Protein AF-S4PZP2-F1 (afdb_monomer)

Sequence (97 aa):
MLDDMKSESSYTSSEDSCGGGEHHAVLSYEQVRRLNDVMDEVVSIHGRGNFPTLHVRLRELVAGVRARLEAAQSEGGAGISVRDVRLNGGAASHVLT

Foldseek 3Di:
DDDDDPDDDDPPPDDDDDDDPPPDDDADPQLVVLVVVQQQAFDWDPDDDPDHIDTDGNVVVVVVLQCQQCDDVVVVRNVHHDDDDDDDDPSNVVSRD

Mean predicted aligned error: 11.1 Å

Organism: NCBI:txid116150

Radius of gyration: 21.27 Å; Cα contacts (8 Å, |Δi|>4): 69; chains: 1; bounding box: 43×37×68 Å

Solvent-accessible surface area (backbone atoms only — not comparable to full-atom values): 6326 Å² total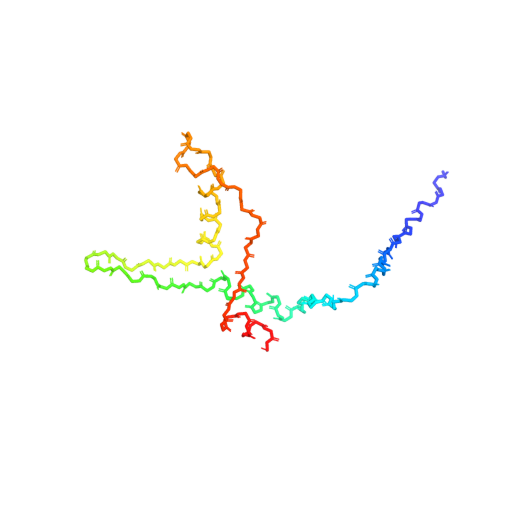; per-residue (Å²): 132,90,76,81,87,78,80,77,82,77,81,78,80,81,86,79,90,73,95,67,81,77,91,73,78,83,75,50,72,70,31,49,50,44,44,49,51,61,35,62,40,74,45,77,47,78,39,77,82,91,45,70,66,44,78,42,32,50,53,58,53,53,51,53,50,50,51,39,33,46,31,47,56,92,77,76,23,65,54,41,85,77,90,80,87,82,82,60,69,70,63,41,54,56,29,75,103

Nearest PDB structures (foldseek):
  6jyj-assembly3_C  TM=9.777E-01  e=6.770E-05  Xenopus tropicalis
  6jyj-assembly1_A  TM=9.805E-01  e=8.911E-05  Xenopus tropicalis
  6jyj-assembly2_B  TM=9.742E-01  e=8.911E-05  Xenopus tropicalis
  7cqz-assembly1_A  TM=9.660E-01  e=4.040E-04  Mus musculus
  8exf-assembly1_A  TM=9.330E-01  e=3.772E-04  Homo sapiens

Structure (mmCIF, N/CA/C/O backbone):
data_AF-S4PZP2-F1
#
_entry.id   AF-S4PZP2-F1
#
loop_
_atom_site.group_PDB
_atom_site.id
_atom_site.type_symbol
_atom_site.label_atom_id
_atom_site.label_alt_id
_atom_site.label_comp_id
_atom_site.label_asym_id
_atom_site.label_entity_id
_atom_site.label_seq_id
_atom_site.pdbx_PDB_ins_code
_atom_site.Cartn_x
_atom_site.Cartn_y
_atom_site.Cartn_z
_atom_site.occupancy
_atom_site.B_iso_or_equiv
_atom_site.auth_seq_id
_atom_site.auth_comp_id
_atom_site.auth_asym_id
_atom_site.auth_atom_id
_atom_site.pdbx_PDB_model_num
ATOM 1 N N . MET A 1 1 ? -30.279 -18.546 -40.961 1.00 43.59 1 MET A N 1
ATOM 2 C CA . MET A 1 1 ? -29.073 -18.022 -41.624 1.00 43.59 1 MET A CA 1
ATOM 3 C C . MET A 1 1 ? -29.011 -16.573 -41.157 1.00 43.59 1 MET A C 1
ATOM 5 O O . MET A 1 1 ? -29.768 -15.775 -41.677 1.00 43.59 1 MET A O 1
ATOM 9 N N . LEU A 1 2 ? -28.518 -16.226 -39.959 1.00 46.59 2 LEU A N 1
ATOM 10 C CA . LEU A 1 2 ? -27.225 -16.551 -39.339 1.00 46.59 2 LEU A CA 1
ATOM 11 C C . LEU A 1 2 ? -26.103 -16.368 -40.355 1.00 46.59 2 LEU A C 1
ATOM 13 O O . LEU A 1 2 ? -25.544 -17.349 -40.821 1.00 46.59 2 LEU A O 1
ATOM 17 N N . ASP A 1 3 ? -25.874 -15.107 -40.704 1.00 48.66 3 ASP A N 1
ATOM 18 C CA . ASP A 1 3 ? -24.637 -14.651 -41.318 1.00 48.66 3 ASP A CA 1
ATOM 19 C C . ASP A 1 3 ? -23.975 -13.659 -40.359 1.00 48.66 3 ASP A C 1
ATOM 21 O O . ASP A 1 3 ? -24.625 -12.842 -39.699 1.00 48.66 3 ASP A O 1
ATOM 25 N N . ASP A 1 4 ? -22.678 -13.868 -40.219 1.00 53.09 4 ASP A N 1
ATOM 26 C CA . ASP A 1 4 ? -21.846 -13.634 -39.056 1.00 53.09 4 ASP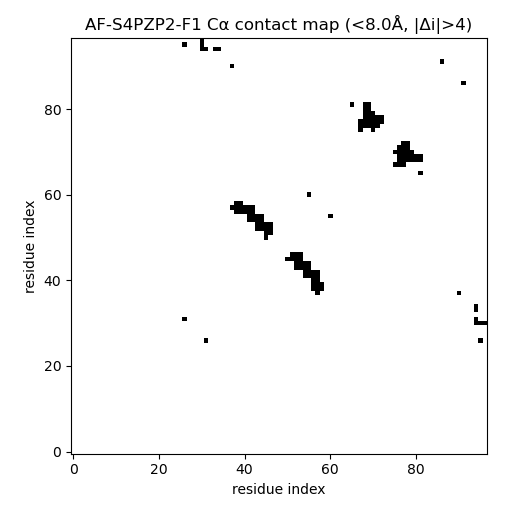 A CA 1
ATOM 27 C C . ASP A 1 4 ? -21.649 -12.174 -38.633 1.00 53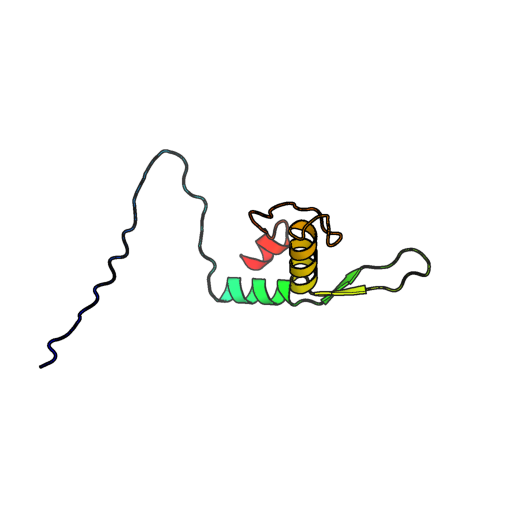.09 4 ASP A C 1
ATOM 29 O O . ASP A 1 4 ? -21.246 -11.296 -39.397 1.00 53.09 4 ASP A O 1
ATOM 33 N N . MET A 1 5 ? -21.812 -11.957 -37.328 1.00 57.34 5 MET A N 1
ATOM 34 C CA . MET A 1 5 ? -21.345 -10.779 -36.611 1.00 57.34 5 MET A CA 1
ATOM 35 C C . MET A 1 5 ? -19.817 -10.844 -36.479 1.00 57.34 5 MET A C 1
ATOM 37 O O . MET A 1 5 ? -19.285 -11.376 -35.506 1.00 57.34 5 MET A O 1
ATOM 41 N N . LYS A 1 6 ? -19.092 -10.297 -37.460 1.00 45.56 6 LYS A N 1
ATOM 42 C CA . LYS A 1 6 ? -17.674 -9.955 -37.285 1.00 45.56 6 LYS A CA 1
ATOM 43 C C . LYS A 1 6 ? -17.575 -8.638 -36.518 1.00 45.56 6 LYS A C 1
ATOM 45 O O . LYS A 1 6 ? -17.685 -7.557 -37.085 1.00 45.56 6 LYS A O 1
ATOM 50 N N . SER A 1 7 ? -17.383 -8.742 -35.208 1.00 55.34 7 SER A N 1
ATOM 51 C CA . SER A 1 7 ? -16.953 -7.625 -34.369 1.00 55.34 7 SER A CA 1
ATOM 52 C C . SER A 1 7 ? -15.473 -7.348 -34.632 1.00 55.34 7 SER A C 1
ATOM 54 O O . SER A 1 7 ? -14.602 -8.023 -34.090 1.00 55.34 7 SER A O 1
ATOM 56 N N . GLU A 1 8 ? -15.179 -6.366 -35.478 1.00 45.31 8 GLU A N 1
ATOM 57 C CA . GLU A 1 8 ? -13.849 -5.761 -35.534 1.00 45.31 8 GLU A CA 1
ATOM 58 C C . GLU A 1 8 ? -13.719 -4.787 -34.358 1.00 45.31 8 GLU A C 1
ATOM 60 O O . GLU A 1 8 ? -14.364 -3.740 -34.315 1.00 45.31 8 GLU A O 1
ATOM 65 N N . SER A 1 9 ? -12.914 -5.148 -33.358 1.00 44.31 9 SER A N 1
ATOM 66 C CA . SER A 1 9 ? -12.529 -4.225 -32.294 1.00 44.31 9 SER A CA 1
ATOM 67 C C . SER A 1 9 ? -11.529 -3.215 -32.857 1.00 44.31 9 SER A C 1
ATOM 69 O O . SER A 1 9 ? -10.344 -3.529 -32.998 1.00 44.31 9 SER A O 1
ATOM 71 N N . SER A 1 10 ? -11.972 -1.999 -33.178 1.00 51.88 10 SER A N 1
ATOM 72 C CA . SER A 1 10 ? -11.040 -0.909 -33.458 1.00 51.88 10 SER A CA 1
ATOM 73 C C . SER A 1 10 ? -10.479 -0.391 -32.133 1.00 51.88 10 SER A C 1
ATOM 75 O O . SER A 1 10 ? -11.152 0.343 -31.407 1.00 51.88 10 SER A O 1
ATOM 77 N N . TYR A 1 11 ? -9.245 -0.768 -31.805 1.00 46.50 11 TYR A N 1
ATOM 78 C CA . TYR A 1 11 ? -8.456 -0.014 -30.836 1.00 46.50 11 TYR A CA 1
ATOM 79 C C . TYR A 1 11 ? -8.103 1.322 -31.484 1.00 46.50 11 TYR A C 1
ATOM 81 O O . TYR A 1 11 ? -7.224 1.401 -32.339 1.00 46.50 11 TYR A O 1
ATOM 89 N N . THR A 1 12 ? -8.835 2.370 -31.120 1.00 43.03 12 THR A N 1
ATOM 90 C CA . THR A 1 12 ? -8.481 3.732 -31.500 1.00 43.03 12 THR A CA 1
ATOM 91 C C . THR A 1 12 ? -7.398 4.206 -30.535 1.00 43.03 12 THR A C 1
ATOM 93 O O . THR A 1 12 ? -7.694 4.608 -29.410 1.00 43.03 12 THR A O 1
ATOM 96 N N . SER A 1 13 ? -6.134 4.121 -30.947 1.00 53.06 13 SER A N 1
ATOM 97 C CA . SER A 1 13 ? -5.062 4.867 -30.290 1.00 53.06 13 SER A CA 1
ATOM 98 C C . SER A 1 13 ? -5.238 6.333 -30.663 1.00 53.06 13 SER A C 1
ATOM 100 O O . SER A 1 13 ? -4.937 6.736 -31.784 1.00 53.06 13 SER A O 1
ATOM 102 N N . SER A 1 14 ? -5.806 7.114 -29.750 1.00 58.91 14 SER A N 1
ATOM 103 C CA . SER A 1 14 ? -5.900 8.561 -29.898 1.00 58.91 14 SER A CA 1
ATOM 104 C C . SER A 1 14 ? -4.511 9.156 -29.677 1.00 58.91 14 SER A C 1
ATOM 106 O O . SER A 1 14 ? -4.069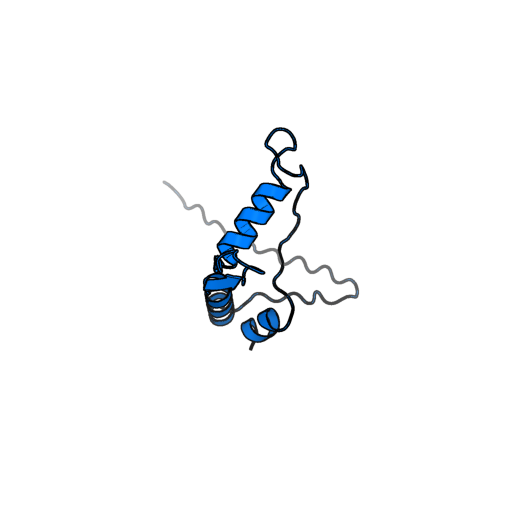 9.298 -28.541 1.00 58.91 14 SER A O 1
ATOM 108 N N . GLU A 1 15 ? -3.804 9.463 -30.762 1.00 56.00 15 GLU A N 1
ATOM 109 C CA . GLU A 1 15 ? -2.588 10.271 -30.715 1.00 56.00 15 GLU A CA 1
ATOM 110 C C . GLU A 1 15 ? -2.987 11.742 -30.535 1.00 56.00 15 GLU A C 1
ATOM 112 O O . GLU A 1 15 ? -3.304 12.430 -31.503 1.00 56.00 15 GLU A O 1
ATOM 117 N N . ASP A 1 16 ? -2.985 12.221 -29.290 1.00 50.22 16 ASP A N 1
ATOM 118 C CA . ASP A 1 16 ? -2.986 13.654 -28.992 1.00 50.22 16 ASP A CA 1
ATOM 119 C C . ASP A 1 16 ? -1.579 14.039 -28.520 1.00 50.22 16 ASP A C 1
ATOM 121 O O . ASP A 1 16 ? -1.144 13.701 -27.419 1.00 50.22 16 ASP A O 1
ATOM 125 N N . SER A 1 17 ? -0.811 14.674 -29.407 1.00 56.53 17 SER A N 1
ATOM 126 C CA . SER A 1 17 ? 0.547 15.129 -29.116 1.00 56.53 17 SER A CA 1
ATOM 127 C C . SER A 1 17 ? 0.523 16.605 -28.742 1.00 56.53 17 SER A C 1
ATOM 129 O O . SER A 1 17 ? 0.470 17.488 -29.598 1.00 56.53 17 SER A O 1
ATOM 131 N N . CYS A 1 18 ? 0.618 16.871 -27.443 1.00 48.78 18 CYS A N 1
ATOM 132 C CA . CYS A 1 18 ? 0.934 18.186 -26.905 1.00 48.78 18 CYS A CA 1
ATOM 133 C C . CYS A 1 18 ? 1.984 18.064 -25.784 1.00 48.78 18 CYS A C 1
ATOM 135 O O . CYS A 1 18 ? 1.674 17.882 -24.617 1.00 48.78 18 CYS A O 1
ATOM 137 N N . GLY A 1 19 ? 3.263 18.161 -26.170 1.00 49.28 19 GLY A N 1
ATOM 138 C CA . GLY A 1 19 ? 4.368 18.685 -25.350 1.00 49.28 19 GLY A CA 1
ATOM 139 C C . GLY A 1 19 ? 4.430 18.299 -23.866 1.00 49.28 19 GLY A C 1
ATOM 140 O O . GLY A 1 19 ? 4.431 19.177 -23.011 1.00 49.28 19 GLY A O 1
ATOM 141 N N . GLY A 1 20 ? 4.558 17.008 -23.572 1.00 48.44 20 GLY A N 1
ATOM 142 C CA . GLY A 1 20 ? 4.839 16.468 -22.242 1.00 48.44 20 GLY A CA 1
ATOM 143 C C . GLY A 1 20 ? 4.634 14.965 -22.295 1.00 48.44 20 GLY A C 1
ATOM 144 O O . GLY A 1 20 ? 3.513 14.511 -22.125 1.00 48.44 20 GLY A O 1
ATOM 145 N N . GLY A 1 21 ? 5.676 14.205 -22.649 1.00 53.78 21 GLY A N 1
ATOM 146 C CA . GLY A 1 21 ? 5.550 12.764 -22.870 1.00 53.78 21 GLY A CA 1
ATOM 147 C C . GLY A 1 21 ? 4.835 12.100 -21.698 1.00 53.78 21 GLY A C 1
ATOM 148 O O . GLY A 1 21 ? 5.239 12.277 -20.549 1.00 53.78 21 GLY A O 1
ATOM 149 N N . GLU A 1 22 ? 3.759 11.371 -21.980 1.00 61.25 22 GLU A N 1
ATOM 150 C CA . GLU A 1 22 ? 3.095 10.565 -20.969 1.00 61.25 22 GLU A CA 1
ATOM 151 C C . GLU A 1 22 ? 4.121 9.555 -20.446 1.00 61.25 22 GLU A C 1
ATOM 153 O O . GLU A 1 22 ? 4.467 8.583 -21.116 1.00 61.25 22 GLU A O 1
ATOM 158 N N . HIS A 1 23 ? 4.663 9.800 -19.251 1.00 78.38 23 HIS A N 1
ATOM 159 C CA . HIS A 1 23 ? 5.580 8.890 -18.562 1.00 78.38 23 HIS A CA 1
ATOM 160 C C . HIS A 1 23 ? 4.806 7.694 -17.986 1.00 78.38 23 HIS A C 1
ATOM 162 O O . HIS A 1 23 ? 4.947 7.335 -16.817 1.00 78.38 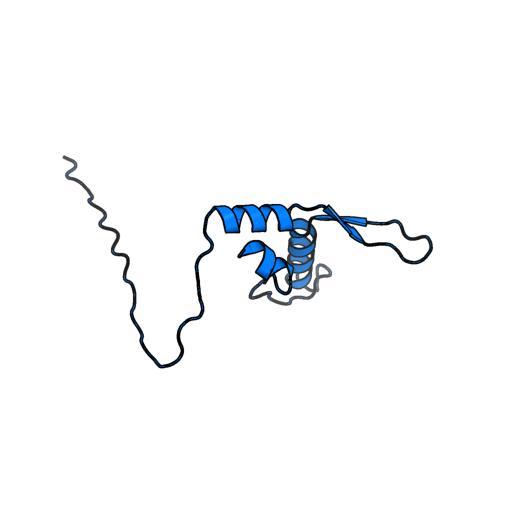23 HIS A O 1
ATOM 168 N N . HIS A 1 24 ? 3.924 7.110 -18.792 1.00 87.88 24 HIS A N 1
ATOM 169 C CA . HIS A 1 24 ? 3.076 5.996 -18.426 1.00 87.88 24 HIS A CA 1
ATOM 170 C C . HIS A 1 24 ? 3.565 4.752 -19.159 1.00 87.88 24 HIS A C 1
ATOM 172 O O . HIS A 1 24 ? 3.769 4.752 -20.369 1.00 87.88 24 HIS A O 1
ATOM 178 N N . ALA A 1 25 ? 3.758 3.679 -18.402 1.00 93.12 25 ALA A N 1
ATOM 179 C CA . ALA A 1 25 ? 4.105 2.371 -18.926 1.00 93.12 25 ALA A CA 1
ATOM 180 C C . ALA A 1 25 ? 3.226 1.320 -18.249 1.00 93.12 25 ALA A C 1
ATOM 182 O O . ALA A 1 25 ? 2.927 1.417 -17.056 1.00 93.12 25 ALA A O 1
ATOM 183 N N . VAL A 1 26 ? 2.815 0.315 -19.018 1.00 96.06 26 VAL A N 1
ATOM 184 C CA . VAL A 1 26 ? 2.084 -0.839 -18.492 1.00 96.06 26 VAL A CA 1
ATOM 185 C C . VAL A 1 26 ? 3.091 -1.844 -17.942 1.00 96.06 26 VAL A C 1
ATOM 187 O O . VAL A 1 26 ? 4.096 -2.137 -18.590 1.00 96.06 26 VAL A O 1
ATOM 190 N N . LEU A 1 27 ? 2.821 -2.373 -16.747 1.00 97.50 27 LEU A N 1
ATOM 191 C CA . LEU A 1 27 ? 3.667 -3.390 -16.127 1.00 97.50 27 LEU A CA 1
ATOM 192 C C . LEU A 1 27 ? 3.628 -4.696 -16.932 1.00 97.50 27 LEU A C 1
ATOM 194 O O . LEU A 1 27 ? 2.560 -5.163 -17.330 1.00 97.50 27 LEU A O 1
ATOM 198 N N . SER A 1 28 ? 4.792 -5.316 -17.122 1.00 98.00 28 SER A N 1
ATOM 199 C CA . SER A 1 28 ? 4.884 -6.678 -17.650 1.00 98.00 28 SER A CA 1
ATOM 200 C C . SER A 1 28 ? 4.334 -7.697 -16.646 1.00 98.00 28 SER A C 1
ATOM 202 O O . SER A 1 28 ? 4.203 -7.405 -15.457 1.00 98.00 28 SER A O 1
ATOM 204 N N . TYR A 1 29 ? 4.056 -8.926 -17.095 1.00 98.19 29 TYR A N 1
ATOM 205 C CA . TYR A 1 29 ? 3.566 -9.985 -16.204 1.00 98.19 29 TYR A CA 1
ATOM 20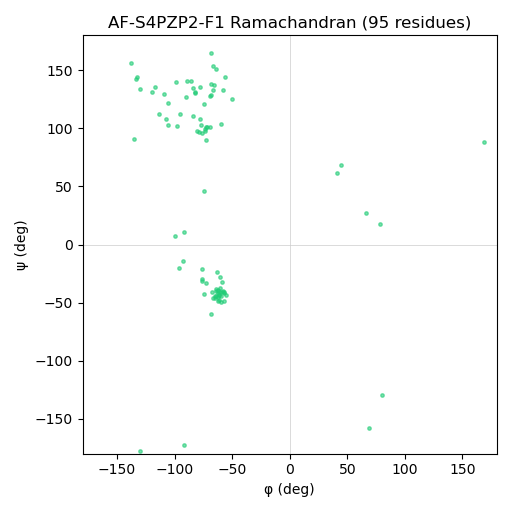6 C C . TYR A 1 29 ? 4.492 -10.228 -15.002 1.00 98.19 29 TYR A C 1
ATOM 208 O O . TYR A 1 29 ? 4.015 -10.311 -13.874 1.00 98.19 29 TYR A O 1
ATOM 216 N N . GLU A 1 30 ? 5.812 -10.272 -15.213 1.00 98.31 30 GLU A N 1
ATOM 217 C CA . GLU A 1 30 ? 6.765 -10.460 -14.111 1.00 98.31 30 GLU A CA 1
ATOM 218 C C . GLU A 1 30 ? 6.735 -9.291 -13.121 1.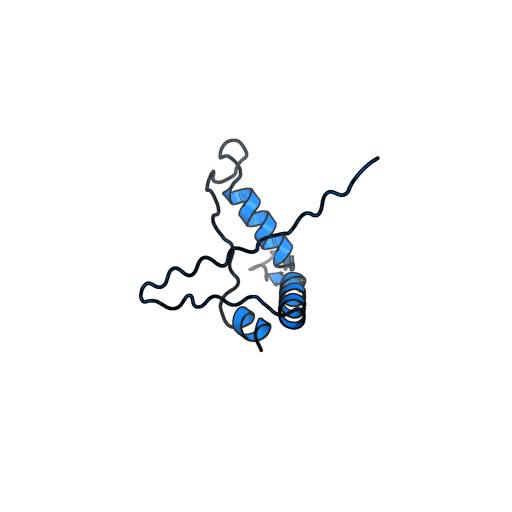00 98.31 30 GLU A C 1
ATOM 220 O O . GLU A 1 30 ? 6.783 -9.508 -11.913 1.00 98.31 30 GLU A O 1
ATOM 225 N N . GLN A 1 31 ? 6.581 -8.055 -13.604 1.00 98.31 31 GLN A N 1
ATOM 226 C CA . GLN A 1 31 ? 6.439 -6.889 -12.730 1.00 98.31 31 GLN A CA 1
ATOM 227 C C . GLN A 1 31 ? 5.111 -6.929 -11.956 1.00 98.31 31 GLN A C 1
ATOM 229 O O . GLN A 1 31 ? 5.090 -6.658 -10.758 1.00 98.31 31 GLN A O 1
ATOM 234 N N . VAL A 1 32 ? 4.006 -7.337 -12.591 1.00 98.25 32 VAL A N 1
ATOM 235 C CA . VAL A 1 32 ? 2.716 -7.545 -11.906 1.00 98.25 32 VAL A CA 1
ATOM 236 C C . VAL A 1 32 ? 2.822 -8.647 -10.851 1.00 98.25 32 VAL A C 1
ATOM 238 O O . VAL A 1 32 ? 2.281 -8.495 -9.757 1.00 98.25 32 VAL A O 1
ATOM 241 N N . ARG A 1 33 ? 3.551 -9.731 -11.134 1.00 98.31 33 ARG A N 1
ATOM 242 C CA . ARG A 1 33 ? 3.789 -10.816 -10.177 1.00 98.31 33 ARG A CA 1
ATOM 243 C C . ARG A 1 33 ? 4.549 -10.315 -8.949 1.00 98.31 33 ARG A C 1
ATOM 245 O O . ARG A 1 33 ? 4.080 -10.518 -7.836 1.00 98.31 33 ARG A O 1
ATOM 252 N N . ARG A 1 34 ? 5.643 -9.570 -9.143 1.00 98.06 34 ARG A N 1
ATOM 253 C CA . ARG A 1 34 ? 6.391 -8.941 -8.037 1.00 98.06 34 ARG A CA 1
ATOM 254 C C . ARG A 1 34 ? 5.531 -7.957 -7.247 1.00 98.06 34 ARG A C 1
ATOM 256 O O . ARG A 1 34 ? 5.590 -7.943 -6.024 1.00 98.06 34 ARG A O 1
ATOM 263 N N . LEU A 1 35 ? 4.707 -7.155 -7.925 1.00 98.25 35 LEU A N 1
ATOM 264 C CA . LEU A 1 35 ? 3.758 -6.261 -7.259 1.00 98.25 35 LEU A CA 1
ATOM 265 C C . LEU A 1 35 ? 2.768 -7.046 -6.390 1.00 98.25 35 LEU A C 1
ATOM 267 O O . LEU A 1 35 ? 2.505 -6.649 -5.257 1.00 98.25 35 LEU A O 1
ATOM 271 N N . ASN A 1 36 ? 2.227 -8.155 -6.899 1.00 97.81 36 ASN A N 1
ATOM 272 C CA . ASN A 1 36 ? 1.340 -9.018 -6.127 1.00 97.81 36 ASN A CA 1
ATOM 273 C C . ASN A 1 36 ? 2.042 -9.593 -4.892 1.00 97.81 36 ASN A C 1
ATOM 275 O O . ASN A 1 36 ? 1.441 -9.578 -3.818 1.00 97.81 36 ASN A O 1
ATOM 279 N N . ASP A 1 37 ? 3.287 -10.049 -5.039 1.00 97.31 37 ASP A N 1
ATOM 280 C CA . ASP A 1 37 ? 4.086 -10.605 -3.944 1.00 97.31 37 ASP A CA 1
ATOM 281 C C . ASP A 1 37 ? 4.307 -9.550 -2.846 1.00 97.31 37 ASP A C 1
ATOM 283 O O . ASP A 1 37 ? 3.986 -9.802 -1.686 1.00 97.31 37 ASP A O 1
ATOM 287 N N . VAL A 1 38 ? 4.706 -8.324 -3.217 1.00 96.88 38 VAL A N 1
ATOM 288 C CA . VAL A 1 38 ? 4.814 -7.183 -2.284 1.00 96.88 38 VAL A CA 1
ATOM 289 C C . V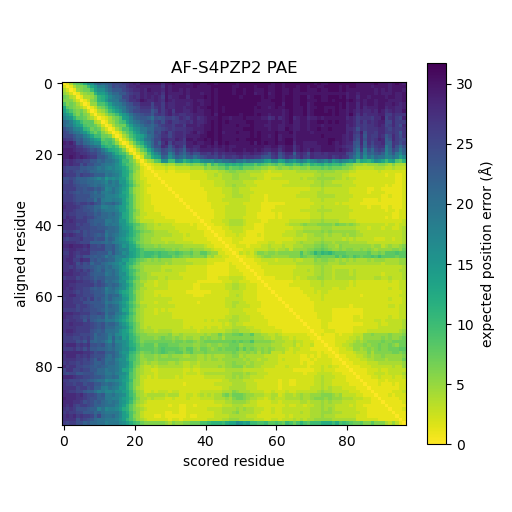AL A 1 38 ? 3.478 -6.906 -1.585 1.00 96.88 38 VAL A C 1
ATOM 291 O O . VAL A 1 38 ? 3.434 -6.646 -0.386 1.00 96.88 38 VAL A O 1
ATOM 294 N N . MET A 1 39 ? 2.361 -6.966 -2.313 1.00 97.56 39 MET A N 1
ATOM 295 C CA . MET A 1 39 ? 1.035 -6.685 -1.755 1.00 97.56 39 MET A CA 1
ATOM 296 C C . MET A 1 39 ? 0.464 -7.828 -0.893 1.00 97.56 39 MET A C 1
ATOM 298 O O . MET A 1 39 ? -0.469 -7.577 -0.123 1.00 97.56 39 MET A O 1
ATOM 302 N N . ASP A 1 40 ? 0.942 -9.072 -1.039 1.00 97.19 40 ASP A N 1
ATOM 303 C CA . ASP A 1 40 ? 0.570 -10.221 -0.183 1.00 97.19 40 ASP A CA 1
ATOM 304 C C . ASP A 1 40 ? 1.514 -10.428 1.000 1.00 97.19 40 ASP A C 1
ATOM 306 O O . ASP A 1 40 ? 1.172 -11.173 1.919 1.00 97.19 40 ASP A O 1
ATOM 310 N N . GLU A 1 41 ? 2.687 -9.796 0.988 1.00 94.50 41 GLU A N 1
ATOM 311 C CA . GLU A 1 41 ? 3.653 -9.920 2.069 1.00 94.50 41 GLU A CA 1
ATOM 312 C C . GLU A 1 41 ? 3.031 -9.490 3.405 1.00 94.50 41 GLU A C 1
ATOM 314 O O . GLU A 1 41 ? 2.369 -8.450 3.524 1.00 94.50 41 GLU A O 1
ATOM 319 N N . VAL A 1 42 ? 3.239 -10.322 4.428 1.00 96.44 42 VAL A N 1
ATOM 320 C CA . VAL A 1 42 ? 2.796 -10.044 5.793 1.00 96.44 42 VAL A CA 1
ATOM 321 C C . VAL A 1 42 ? 3.845 -9.176 6.479 1.00 96.44 42 VAL A C 1
ATOM 323 O O . VAL A 1 42 ? 4.931 -9.643 6.815 1.00 96.44 42 VAL A O 1
ATOM 326 N N . VAL A 1 43 ? 3.490 -7.922 6.744 1.00 95.75 43 VAL A N 1
ATOM 327 C CA . VAL A 1 43 ? 4.343 -6.941 7.418 1.00 95.75 43 VAL A CA 1
ATOM 328 C C . VAL A 1 43 ? 3.977 -6.860 8.899 1.00 95.75 43 VAL A C 1
ATOM 330 O O . VAL A 1 43 ? 2.799 -6.893 9.269 1.00 95.75 43 VAL A O 1
ATOM 333 N N . SER A 1 44 ? 4.987 -6.740 9.763 1.00 97.12 44 SER A N 1
ATOM 334 C CA . SER A 1 44 ? 4.800 -6.530 11.197 1.00 97.12 44 SER A CA 1
ATOM 335 C C . SER A 1 44 ? 4.730 -5.043 11.559 1.00 97.12 44 SER A C 1
ATOM 337 O O . SER A 1 44 ? 5.622 -4.255 11.247 1.00 97.12 44 SER A O 1
ATOM 339 N N . ILE A 1 45 ? 3.676 -4.654 12.275 1.00 96.88 45 ILE A N 1
ATOM 340 C CA . ILE A 1 45 ? 3.542 -3.329 12.889 1.00 96.88 45 ILE A CA 1
ATOM 341 C C . ILE A 1 45 ? 3.716 -3.501 14.393 1.00 96.88 45 ILE A C 1
ATOM 343 O O . ILE A 1 45 ? 2.854 -4.055 15.076 1.00 96.88 45 ILE A O 1
ATOM 347 N N . HIS A 1 46 ? 4.852 -3.041 14.907 1.00 97.31 46 HIS A N 1
ATOM 348 C CA . HIS A 1 46 ? 5.210 -3.201 16.311 1.00 97.31 46 HIS A CA 1
ATOM 349 C C . HIS A 1 46 ? 4.402 -2.245 17.192 1.00 97.31 46 HIS A C 1
ATOM 351 O O . HIS A 1 46 ? 4.475 -1.023 17.041 1.00 97.31 46 HIS A O 1
ATOM 357 N N . GLY A 1 47 ? 3.650 -2.808 18.137 1.00 96.38 47 GLY A N 1
ATOM 358 C CA . GLY A 1 47 ? 2.965 -2.037 19.163 1.00 96.38 47 GLY A CA 1
ATOM 359 C C . GLY A 1 47 ? 3.964 -1.405 20.133 1.00 96.38 47 GLY A C 1
ATOM 360 O O . GLY A 1 47 ? 4.941 -2.025 20.548 1.00 96.38 47 GLY A O 1
ATOM 361 N N . ARG A 1 48 ? 3.730 -0.146 20.515 1.00 96.88 48 ARG A N 1
ATOM 362 C CA . ARG A 1 48 ? 4.530 0.521 21.550 1.00 96.88 48 ARG A CA 1
ATOM 363 C C . ARG A 1 48 ? 4.017 0.124 22.937 1.00 96.88 48 ARG A C 1
ATOM 365 O O . ARG A 1 48 ? 2.832 0.274 23.208 1.00 96.88 48 ARG A O 1
ATOM 372 N N . GLY A 1 49 ? 4.899 -0.280 23.851 1.00 95.62 49 GLY A N 1
ATOM 373 C CA . GLY A 1 49 ? 4.516 -0.673 25.214 1.00 95.62 49 GLY A CA 1
ATOM 374 C C . GLY A 1 49 ? 3.963 -2.098 25.256 1.00 95.62 49 GLY A C 1
ATOM 375 O O . GLY A 1 49 ? 4.589 -3.000 24.718 1.00 95.62 49 GLY A O 1
ATOM 376 N N . ASN A 1 50 ? 2.794 -2.294 25.872 1.00 95.69 50 ASN A N 1
ATOM 377 C CA . ASN A 1 50 ? 2.154 -3.614 26.002 1.00 95.69 50 ASN A CA 1
ATOM 378 C C . ASN A 1 50 ? 1.177 -3.938 24.856 1.00 95.69 50 ASN A C 1
ATOM 380 O O . ASN A 1 50 ? 0.391 -4.878 24.962 1.00 95.69 50 ASN A O 1
ATOM 384 N N . PHE A 1 51 ? 1.175 -3.142 23.785 1.00 97.81 51 PHE A N 1
ATOM 385 C CA . PHE A 1 51 ? 0.346 -3.427 22.619 1.00 97.81 51 PHE A CA 1
ATOM 386 C C . PHE A 1 51 ? 0.994 -4.533 21.774 1.00 97.81 51 PHE A C 1
ATOM 388 O O . PHE A 1 51 ? 2.204 -4.483 21.546 1.00 97.81 51 PHE A O 1
ATOM 395 N N . PRO A 1 52 ? 0.217 -5.522 21.303 1.00 97.19 52 PRO A N 1
ATOM 396 C CA . PRO A 1 52 ? 0.755 -6.619 20.512 1.00 97.19 52 PRO A CA 1
ATOM 397 C C . PRO A 1 52 ? 1.269 -6.129 19.154 1.00 97.19 52 PRO A C 1
ATOM 399 O O . PRO A 1 52 ? 0.783 -5.139 18.603 1.00 97.19 52 PRO A O 1
ATOM 402 N N . THR A 1 53 ? 2.228 -6.861 18.591 1.00 97.88 53 THR A N 1
ATOM 403 C CA . THR A 1 53 ? 2.621 -6.696 17.188 1.00 97.88 53 THR A CA 1
ATOM 404 C C . THR A 1 53 ? 1.488 -7.176 16.288 1.00 97.88 53 THR A C 1
ATOM 406 O O . THR A 1 53 ? 0.985 -8.287 16.452 1.00 97.88 53 THR A O 1
ATOM 409 N N . LEU A 1 54 ? 1.090 -6.343 15.331 1.00 97.19 54 LEU A N 1
ATOM 410 C CA . LEU A 1 54 ? 0.121 -6.714 14.306 1.00 97.19 54 LEU A CA 1
ATOM 411 C C . LEU A 1 54 ? 0.854 -7.324 13.116 1.00 97.19 54 LEU A C 1
ATOM 413 O O . LEU A 1 54 ? 1.898 -6.820 12.714 1.00 97.19 54 LEU A O 1
ATOM 417 N N . HIS A 1 55 ? 0.276 -8.363 12.529 1.00 97.50 55 HIS A N 1
ATOM 418 C CA . HIS A 1 55 ? 0.736 -8.957 11.280 1.00 97.50 55 HIS A CA 1
ATOM 419 C C . HIS A 1 55 ? -0.333 -8.704 10.229 1.00 97.50 55 HIS A C 1
ATOM 421 O O . HIS A 1 55 ? -1.449 -9.205 10.357 1.00 97.50 55 HIS A O 1
ATOM 427 N N . VAL A 1 56 ? -0.019 -7.878 9.236 1.00 96.94 56 VAL A N 1
ATOM 428 C CA . VAL A 1 56 ? -0.998 -7.404 8.253 1.00 96.94 56 VAL A CA 1
ATOM 429 C C . VAL A 1 56 ? -0.451 -7.542 6.848 1.00 96.94 56 VAL A C 1
ATOM 431 O O . VAL A 1 56 ? 0.732 -7.307 6.611 1.00 96.94 56 VAL A O 1
ATOM 434 N N . ARG A 1 57 ? -1.322 -7.874 5.897 1.00 97.44 57 ARG A N 1
ATOM 435 C CA . ARG A 1 57 ? -0.982 -7.772 4.478 1.00 97.44 57 ARG A CA 1
ATOM 436 C C . ARG A 1 57 ? -1.258 -6.367 3.976 1.00 97.44 57 ARG A C 1
ATOM 438 O O . ARG A 1 57 ? -2.291 -5.778 4.309 1.00 97.44 57 ARG A O 1
ATOM 445 N N . LEU A 1 58 ? -0.378 -5.841 3.125 1.00 95.19 58 LEU A N 1
ATOM 446 C CA . LEU A 1 58 ? -0.536 -4.489 2.576 1.00 95.19 58 LEU A CA 1
ATOM 447 C C . LEU A 1 58 ? -1.863 -4.329 1.821 1.00 95.19 58 LEU A C 1
ATOM 449 O O . LEU A 1 58 ? -2.549 -3.323 2.004 1.00 95.19 58 LEU A O 1
ATOM 453 N N . ARG A 1 59 ? -2.277 -5.344 1.049 1.00 96.56 59 ARG A N 1
ATOM 454 C CA . ARG A 1 59 ? -3.576 -5.348 0.353 1.00 96.56 59 ARG A CA 1
ATOM 455 C C . ARG A 1 59 ? -4.770 -5.169 1.295 1.00 96.56 59 ARG A C 1
ATOM 457 O O . ARG A 1 59 ? -5.694 -4.428 0.972 1.00 96.56 59 ARG A O 1
ATOM 464 N N . GLU A 1 60 ? -4.743 -5.808 2.462 1.00 97.38 60 GLU A N 1
ATOM 465 C CA . GLU A 1 60 ? -5.843 -5.762 3.431 1.00 97.38 60 GLU A CA 1
ATOM 466 C C . GLU A 1 60 ? -5.879 -4.414 4.142 1.00 97.38 60 GLU A C 1
ATOM 468 O O . GLU A 1 60 ? -6.945 -3.814 4.280 1.00 97.38 60 GLU A O 1
ATOM 473 N N . LEU A 1 61 ? -4.708 -3.905 4.536 1.00 96.44 61 LEU A N 1
ATOM 474 C CA . LEU A 1 61 ? -4.580 -2.596 5.166 1.00 96.44 61 LEU A CA 1
ATOM 475 C C . LEU A 1 61 ? -5.102 -1.488 4.243 1.00 96.44 61 LEU A C 1
ATOM 477 O O . LEU A 1 61 ? -5.921 -0.670 4.659 1.00 96.44 61 LEU A O 1
ATOM 481 N N . VAL A 1 62 ? -4.667 -1.484 2.981 1.00 96.94 62 VAL A N 1
ATOM 482 C CA . VAL A 1 62 ? -5.091 -0.493 1.985 1.00 96.94 62 VAL A CA 1
ATOM 483 C C . VAL A 1 62 ? -6.595 -0.577 1.725 1.00 96.94 62 VAL A C 1
ATOM 485 O O . VAL A 1 62 ? -7.264 0.458 1.718 1.00 96.94 62 VAL A O 1
ATOM 488 N N . ALA A 1 63 ? -7.142 -1.785 1.557 1.00 97.19 63 ALA A N 1
ATOM 489 C CA . ALA A 1 63 ? -8.577 -1.979 1.358 1.00 97.19 63 ALA A CA 1
ATOM 490 C C . ALA A 1 63 ? -9.391 -1.476 2.562 1.00 97.19 63 ALA A C 1
ATOM 492 O O . ALA A 1 63 ? -10.380 -0.762 2.386 1.00 97.19 63 ALA A O 1
ATOM 493 N N . GLY A 1 64 ? -8.943 -1.782 3.784 1.00 97.12 64 GLY A N 1
ATOM 494 C CA . GLY A 1 64 ? -9.588 -1.331 5.016 1.00 97.12 64 GLY A CA 1
ATOM 495 C C . GLY A 1 64 ? -9.557 0.189 5.185 1.00 97.12 64 GLY A C 1
ATOM 496 O O . GLY A 1 64 ? -10.578 0.791 5.518 1.00 97.12 64 GLY A O 1
ATOM 497 N N . VAL A 1 65 ? -8.415 0.827 4.911 1.00 97.50 65 VAL A N 1
ATOM 498 C CA . VAL A 1 65 ? -8.281 2.292 4.978 1.00 97.50 65 VAL A CA 1
ATOM 499 C C . VAL A 1 65 ? -9.153 2.967 3.924 1.00 97.50 65 VAL A C 1
ATOM 501 O O . VAL A 1 65 ? -9.887 3.894 4.264 1.00 97.50 65 VAL A O 1
ATOM 504 N N . ARG A 1 66 ? -9.139 2.490 2.671 1.00 98.00 66 ARG A N 1
ATOM 505 C CA . ARG A 1 66 ? -9.995 3.033 1.605 1.00 98.00 66 ARG A CA 1
ATOM 506 C C . ARG A 1 66 ? -11.470 2.953 1.992 1.00 98.00 66 ARG A C 1
ATOM 508 O O . ARG A 1 66 ? -12.158 3.966 1.936 1.00 98.00 66 ARG A O 1
ATOM 515 N N . ALA A 1 67 ? -11.920 1.790 2.463 1.00 97.81 67 ALA A N 1
ATOM 516 C CA . ALA A 1 67 ? -13.302 1.593 2.889 1.00 97.81 67 ALA A CA 1
ATOM 517 C C . ALA A 1 67 ? -13.705 2.556 4.018 1.00 97.81 67 ALA A C 1
ATOM 519 O O . ALA A 1 67 ? -14.794 3.118 3.986 1.00 97.81 67 ALA A O 1
ATOM 520 N N . ARG A 1 68 ? -12.826 2.797 5.002 1.00 97.88 68 ARG A N 1
ATOM 521 C CA . ARG A 1 68 ? -13.103 3.728 6.110 1.00 97.88 68 ARG A CA 1
ATOM 522 C C . ARG A 1 68 ? -13.070 5.199 5.699 1.00 97.88 68 ARG A C 1
ATOM 524 O O . ARG A 1 68 ? -13.833 5.986 6.255 1.00 97.88 68 ARG A O 1
ATOM 531 N N . LEU A 1 69 ? -12.215 5.572 4.748 1.00 98.12 69 LEU A N 1
ATOM 532 C CA . LEU A 1 69 ? -12.205 6.925 4.192 1.00 98.12 69 LEU A CA 1
ATOM 533 C C . LEU A 1 69 ? -13.494 7.206 3.415 1.00 98.12 69 LEU A C 1
ATOM 535 O O . LEU A 1 69 ? -14.110 8.245 3.634 1.00 98.12 69 LEU A O 1
ATOM 539 N N . GLU A 1 70 ? -13.926 6.268 2.573 1.00 97.88 70 GLU A N 1
ATOM 540 C CA . GLU A 1 70 ? -15.105 6.432 1.715 1.00 97.88 70 GLU A CA 1
ATOM 541 C C . GLU A 1 70 ? -16.434 6.282 2.466 1.00 97.88 70 GLU A C 1
ATOM 543 O O . GLU A 1 70 ? -17.416 6.919 2.086 1.00 97.88 70 GLU A O 1
ATOM 548 N N . ALA A 1 71 ? -16.478 5.475 3.531 1.00 98.06 71 ALA A N 1
ATOM 549 C CA . ALA A 1 71 ? -17.683 5.272 4.333 1.00 98.06 71 ALA A CA 1
ATOM 550 C C . ALA A 1 71 ? -18.242 6.594 4.877 1.00 98.06 71 ALA A C 1
ATOM 552 O O . ALA A 1 71 ? -17.498 7.506 5.252 1.00 98.06 71 ALA A O 1
ATOM 553 N N . ALA A 1 72 ? -19.571 6.688 4.942 1.00 95.88 72 ALA A N 1
ATOM 554 C CA . ALA A 1 72 ? -20.254 7.888 5.398 1.00 95.88 72 ALA A CA 1
ATOM 555 C C . ALA A 1 72 ? -19.937 8.195 6.870 1.00 95.88 72 ALA A C 1
ATOM 557 O O . ALA A 1 72 ? -19.728 7.296 7.689 1.00 95.88 72 ALA A O 1
ATOM 558 N N . GLN A 1 73 ? -19.981 9.477 7.237 1.00 95.38 73 GLN A N 1
ATOM 559 C CA . GLN A 1 73 ? -19.773 9.903 8.627 1.00 95.38 73 GLN A CA 1
ATOM 560 C C . GLN A 1 73 ? -20.794 9.275 9.589 1.00 95.38 73 GLN A C 1
ATOM 562 O O . GLN A 1 73 ? -20.452 8.949 10.723 1.00 95.38 73 GLN A O 1
ATOM 567 N N . SER A 1 74 ? -22.022 9.022 9.122 1.00 96.31 74 SER A N 1
ATOM 568 C CA . SER A 1 74 ? -23.067 8.322 9.883 1.00 96.31 74 SER A CA 1
ATOM 569 C C . SER A 1 74 ? -22.711 6.875 10.241 1.00 96.31 74 SER A C 1
ATOM 571 O O . SER A 1 74 ? -23.247 6.340 11.205 1.00 96.31 74 SER A O 1
ATOM 573 N N . GLU A 1 75 ? -21.807 6.244 9.492 1.00 94.88 75 GLU A N 1
ATOM 574 C CA . GLU A 1 75 ? -21.318 4.875 9.714 1.00 94.88 75 GLU A CA 1
ATOM 575 C C . GLU A 1 75 ? -19.953 4.857 10.433 1.00 94.88 75 GLU A C 1
ATOM 577 O O . GLU A 1 75 ? -19.315 3.809 10.569 1.00 94.88 75 GLU A O 1
ATOM 582 N N . GLY A 1 76 ? -19.480 6.024 10.890 1.00 92.44 76 GLY A N 1
ATOM 583 C CA . GLY A 1 76 ? -18.171 6.193 11.523 1.00 92.44 76 GLY A CA 1
ATOM 584 C C . GLY A 1 76 ? -16.995 6.249 10.541 1.00 92.44 76 GLY A C 1
ATOM 585 O O . GLY A 1 76 ? -15.858 6.012 10.948 1.00 92.44 76 GLY A O 1
ATOM 586 N N . GLY A 1 77 ? -17.253 6.510 9.255 1.00 94.50 77 GLY A N 1
ATOM 587 C CA . GLY A 1 77 ? -16.232 6.790 8.242 1.00 94.50 77 GLY A CA 1
ATOM 588 C C . GLY A 1 77 ? -15.927 8.284 8.084 1.00 94.50 77 GLY A C 1
ATOM 589 O O . GLY A 1 77 ? -16.404 9.115 8.858 1.00 94.50 77 GLY A O 1
ATOM 590 N N . ALA A 1 78 ? -15.123 8.640 7.079 1.00 96.19 78 ALA A N 1
ATOM 591 C CA . ALA A 1 78 ? -14.725 10.032 6.841 1.00 96.19 78 ALA A CA 1
ATOM 592 C C . ALA A 1 78 ? -15.592 10.768 5.797 1.00 96.19 78 ALA A C 1
ATOM 594 O O . ALA A 1 78 ? -15.616 12.000 5.791 1.00 96.19 78 ALA A O 1
ATOM 595 N N . GLY A 1 79 ? -16.315 10.046 4.934 1.00 96.62 79 GLY A N 1
ATOM 596 C CA . GLY A 1 79 ? -17.060 10.612 3.805 1.00 96.62 79 GLY A CA 1
ATOM 597 C C . GLY A 1 79 ? -16.159 11.231 2.729 1.00 96.62 79 GLY A C 1
ATOM 598 O O . GLY A 1 79 ? -16.565 12.171 2.050 1.00 96.62 79 GLY A O 1
ATOM 599 N N . ILE A 1 80 ? -14.920 10.747 2.604 1.00 97.69 80 ILE A N 1
ATOM 600 C CA . ILE A 1 80 ? -13.889 11.264 1.700 1.00 97.69 80 ILE A CA 1
ATOM 601 C C . ILE A 1 80 ? -13.716 10.300 0.525 1.00 97.69 80 ILE A C 1
ATOM 603 O O . ILE A 1 80 ? -13.338 9.144 0.703 1.00 97.69 80 ILE A O 1
ATOM 607 N N . SER A 1 81 ? -13.918 10.795 -0.696 1.00 96.94 81 SER A N 1
ATOM 608 C CA . SER A 1 81 ? -13.673 10.017 -1.913 1.00 96.94 81 SER A CA 1
ATOM 609 C C . SER A 1 81 ? -12.177 9.776 -2.132 1.00 96.94 81 SER A C 1
ATOM 611 O O . SER A 1 81 ? -11.400 10.735 -2.202 1.00 96.94 81 SER A O 1
ATOM 613 N N . VAL A 1 82 ? -11.774 8.520 -2.326 1.00 97.56 82 VAL A N 1
ATOM 614 C CA . VAL A 1 82 ? -10.393 8.160 -2.672 1.00 97.56 82 VAL A CA 1
ATOM 615 C C . VAL A 1 82 ? -10.275 8.029 -4.189 1.00 97.56 82 VAL A C 1
ATOM 617 O O . VAL A 1 82 ? -10.846 7.116 -4.779 1.00 97.56 82 VAL A O 1
ATOM 620 N N . ARG A 1 83 ? -9.524 8.941 -4.826 1.00 97.50 83 ARG A N 1
ATOM 621 C CA . ARG A 1 83 ? -9.319 8.931 -6.286 1.00 97.50 83 ARG A CA 1
ATOM 622 C C . ARG A 1 83 ? -8.473 7.738 -6.731 1.00 97.50 83 ARG A C 1
ATOM 624 O O . ARG A 1 83 ? -8.954 6.912 -7.490 1.00 97.50 83 ARG A O 1
ATOM 631 N N . ASP A 1 84 ? -7.247 7.655 -6.219 1.00 96.25 84 ASP A N 1
ATOM 632 C CA . ASP A 1 84 ? -6.264 6.629 -6.572 1.00 96.25 84 ASP A CA 1
ATOM 633 C C . ASP A 1 84 ? -5.532 6.135 -5.319 1.00 96.25 84 ASP A C 1
ATOM 635 O O . ASP A 1 84 ? -5.363 6.879 -4.349 1.00 96.25 84 ASP A O 1
ATOM 639 N N . VAL A 1 85 ? -4.997 4.914 -5.386 1.00 96.25 85 VAL A N 1
ATOM 640 C CA . VAL A 1 85 ? -3.981 4.408 -4.455 1.00 96.25 85 VAL A CA 1
ATOM 641 C C . VAL A 1 85 ? -2.731 4.051 -5.251 1.00 96.25 85 VAL A C 1
ATOM 643 O O . VAL A 1 85 ? -2.819 3.375 -6.272 1.00 96.25 85 VAL A O 1
ATOM 646 N N . ARG A 1 86 ? -1.560 4.513 -4.798 1.00 96.50 86 ARG A N 1
ATOM 647 C CA . ARG A 1 86 ? -0.287 4.349 -5.515 1.00 96.50 86 ARG A CA 1
ATOM 648 C C . ARG A 1 86 ? 0.789 3.790 -4.591 1.00 96.50 86 ARG A C 1
ATOM 650 O O . ARG A 1 86 ? 0.973 4.295 -3.483 1.00 96.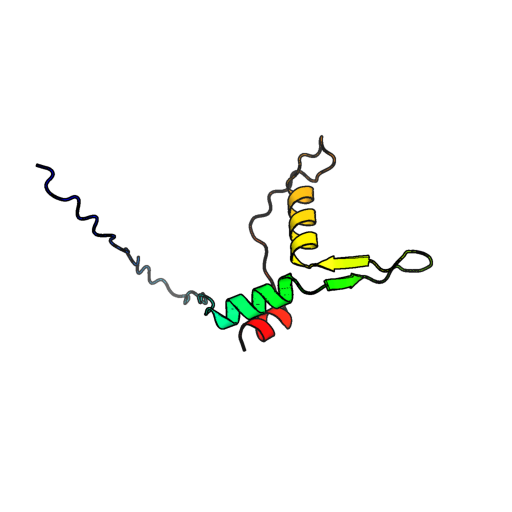50 86 ARG A O 1
ATOM 657 N N . LEU A 1 87 ? 1.522 2.787 -5.071 1.00 96.38 87 LEU A N 1
ATOM 658 C CA . LEU A 1 87 ? 2.741 2.305 -4.425 1.00 96.38 87 LEU A CA 1
ATOM 659 C C . LEU A 1 87 ? 3.911 3.210 -4.831 1.00 96.38 87 LEU A C 1
ATOM 661 O O . LEU A 1 87 ? 4.096 3.490 -6.011 1.00 96.38 87 LEU A O 1
ATOM 665 N N . ASN A 1 88 ? 4.688 3.670 -3.853 1.00 95.94 88 ASN A N 1
ATOM 666 C CA . ASN A 1 88 ? 5.797 4.606 -4.052 1.00 95.94 88 ASN A CA 1
ATOM 667 C C . ASN A 1 88 ? 7.079 4.099 -3.368 1.00 95.94 88 ASN A C 1
ATOM 669 O O . ASN A 1 88 ? 7.100 3.029 -2.755 1.00 95.94 88 ASN A O 1
ATOM 673 N N . GLY A 1 89 ? 8.146 4.898 -3.447 1.00 96.00 89 GLY A N 1
ATOM 674 C CA . GLY A 1 89 ? 9.413 4.634 -2.765 1.00 96.00 89 GLY A CA 1
ATOM 675 C C . GLY A 1 89 ? 10.165 3.432 -3.339 1.00 96.00 89 GLY A C 1
ATOM 676 O O . GLY A 1 89 ? 9.939 3.024 -4.477 1.00 96.00 89 GLY A O 1
ATOM 677 N N . GLY A 1 90 ? 11.062 2.851 -2.538 1.00 96.25 90 GLY A N 1
ATOM 678 C CA . GLY A 1 90 ? 11.909 1.732 -2.971 1.00 96.25 90 GLY A CA 1
ATOM 679 C C . GLY A 1 90 ? 11.129 0.488 -3.407 1.00 96.25 90 GLY A C 1
ATOM 680 O O . GLY A 1 90 ? 11.590 -0.232 -4.287 1.00 96.25 90 GLY A O 1
ATOM 681 N N . ALA A 1 91 ? 9.927 0.272 -2.863 1.00 94.81 91 ALA A N 1
ATOM 682 C CA . ALA A 1 91 ? 9.058 -0.833 -3.261 1.00 94.81 91 ALA A CA 1
ATOM 683 C C . ALA A 1 91 ? 8.608 -0.716 -4.727 1.00 94.81 91 ALA A C 1
ATOM 685 O O . ALA A 1 91 ? 8.608 -1.709 -5.448 1.00 94.81 91 ALA A O 1
ATOM 686 N N . ALA A 1 92 ? 8.290 0.497 -5.196 1.00 96.50 92 ALA A N 1
ATOM 687 C CA . ALA A 1 92 ? 7.934 0.717 -6.596 1.00 96.50 92 ALA A CA 1
ATOM 688 C C . ALA A 1 92 ? 9.120 0.419 -7.525 1.00 96.50 92 ALA A C 1
ATOM 690 O O . ALA A 1 92 ? 8.961 -0.286 -8.516 1.00 96.50 92 ALA A O 1
ATOM 691 N N . SER A 1 93 ? 10.325 0.877 -7.172 1.00 96.75 93 SER A N 1
ATOM 692 C CA . SER A 1 93 ? 11.534 0.563 -7.943 1.00 96.75 93 SER A CA 1
ATOM 693 C C . SER A 1 93 ? 11.828 -0.939 -7.969 1.00 96.75 93 SER A C 1
ATOM 695 O O . SER A 1 93 ? 12.135 -1.469 -9.030 1.00 96.75 93 SER A O 1
ATOM 697 N N . HIS A 1 94 ? 11.676 -1.629 -6.834 1.00 96.25 94 HIS A N 1
ATOM 698 C CA . HIS A 1 94 ? 11.874 -3.077 -6.729 1.00 96.25 94 HIS A CA 1
ATOM 699 C C . HIS A 1 94 ? 10.918 -3.873 -7.627 1.00 96.25 94 HIS A C 1
ATOM 701 O O . HIS A 1 94 ? 11.312 -4.865 -8.232 1.00 96.25 94 HIS A O 1
ATOM 707 N N . VAL A 1 95 ? 9.668 -3.423 -7.755 1.00 97.31 95 VAL A N 1
ATOM 708 C CA . VAL A 1 95 ? 8.694 -4.036 -8.667 1.00 97.31 95 VAL A CA 1
ATOM 709 C C . VAL A 1 95 ? 9.154 -3.925 -10.124 1.00 97.31 95 VAL A C 1
ATOM 711 O O . VAL A 1 95 ? 9.000 -4.880 -10.888 1.00 97.31 95 VAL A O 1
ATOM 714 N N . LEU A 1 96 ? 9.737 -2.786 -10.511 1.00 96.06 96 LEU A N 1
ATOM 715 C CA . LEU A 1 96 ? 10.111 -2.498 -11.897 1.00 96.06 96 LEU A CA 1
ATOM 716 C C . LEU A 1 96 ? 11.374 -3.232 -12.371 1.00 96.06 96 LEU A C 1
ATOM 718 O O . LEU A 1 96 ? 11.452 -3.543 -13.560 1.00 96.06 96 LEU A O 1
ATOM 722 N N . THR A 1 97 ? 12.330 -3.506 -11.477 1.00 90.56 97 THR A N 1
ATOM 723 C CA . THR A 1 97 ? 13.636 -4.132 -11.785 1.00 90.56 97 THR A CA 1
ATOM 724 C C . THR A 1 97 ? 13.581 -5.647 -11.763 1.00 90.56 97 THR A C 1
ATOM 726 O O . THR A 1 97 ? 13.343 -6.210 -10.678 1.00 90.56 97 THR A O 1
#

Secondary structure (DSSP, 8-state):
------------------SS-----PPPHHHHHHHHHHHH-EEEEPPSTTPPPEEEEHHHHHHHHHHHHHS-GGGTS-----------HHHHHHHH-

pLDDT: mean 86.01, std 19.38, range [43.03, 98.31]

InterPro domains:
  IPR012937 Terminal nucleotidyltransferase [PF07984] (27-96)
  IPR012937 Terminal nucleotidyltransferase [PTHR12974] (5-96)